Protein AF-A0A7W1WU98-F1 (afdb_monomer_lite)

Structure (mmCIF, N/CA/C/O backbone):
data_AF-A0A7W1WU98-F1
#
_entry.id   AF-A0A7W1WU98-F1
#
loop_
_atom_site.group_PDB
_atom_site.id
_atom_site.type_symbol
_atom_site.label_atom_id
_atom_site.label_alt_id
_atom_site.label_comp_id
_atom_site.label_asym_id
_atom_site.label_entity_id
_atom_site.label_seq_id
_atom_site.pdbx_PDB_ins_code
_atom_site.Cartn_x
_atom_site.Cartn_y
_atom_site.Cartn_z
_atom_site.occupancy
_atom_site.B_iso_or_equiv
_atom_site.auth_seq_id
_atom_site.auth_comp_id
_atom_site.auth_asym_id
_atom_site.auth_atom_id
_atom_site.pdbx_PDB_model_num
ATOM 1 N N . MET A 1 1 ? 16.648 2.953 0.160 1.00 48.97 1 MET A N 1
ATOM 2 C CA . MET A 1 1 ? 15.867 1.903 -0.540 1.00 48.97 1 MET A CA 1
ATOM 3 C C . MET A 1 1 ? 15.604 0.669 0.336 1.00 48.97 1 MET A C 1
ATOM 5 O O . MET A 1 1 ? 14.447 0.358 0.579 1.00 48.97 1 MET A O 1
ATOM 9 N N . ASN A 1 2 ? 16.635 0.008 0.887 1.00 55.31 2 ASN A N 1
ATOM 10 C CA . ASN A 1 2 ? 16.489 -1.228 1.687 1.00 55.31 2 ASN A CA 1
ATOM 11 C C . ASN A 1 2 ? 15.651 -1.099 2.977 1.00 55.31 2 ASN A C 1
ATOM 13 O O . ASN A 1 2 ? 15.046 -2.071 3.423 1.00 55.31 2 ASN A O 1
ATOM 17 N N . GLN A 1 3 ? 15.601 0.084 3.590 1.00 60.56 3 GLN A N 1
ATOM 18 C CA . GLN A 1 3 ? 14.834 0.300 4.821 1.00 60.56 3 GLN A CA 1
ATOM 19 C C . GLN A 1 3 ? 13.318 0.297 4.576 1.00 60.56 3 GLN A C 1
ATOM 21 O O . GLN A 1 3 ? 12.579 -0.255 5.381 1.00 60.56 3 GLN A O 1
ATOM 26 N N . TYR A 1 4 ? 12.864 0.814 3.431 1.00 58.22 4 TYR A N 1
ATOM 27 C CA . TYR A 1 4 ? 11.443 0.846 3.074 1.00 58.22 4 TYR A CA 1
ATOM 28 C C . TYR A 1 4 ? 10.906 -0.542 2.735 1.00 58.22 4 TYR A C 1
ATOM 30 O O . TYR A 1 4 ? 9.819 -0.890 3.178 1.00 58.22 4 TYR A O 1
ATOM 38 N N . LEU A 1 5 ? 11.702 -1.377 2.058 1.00 62.94 5 LEU A N 1
ATOM 39 C CA . LEU A 1 5 ? 11.369 -2.787 1.824 1.00 62.94 5 LEU A CA 1
ATOM 40 C C . LEU A 1 5 ? 11.168 -3.550 3.135 1.00 62.94 5 LEU A C 1
ATOM 42 O O . LEU A 1 5 ? 10.169 -4.243 3.301 1.00 62.94 5 LEU A O 1
ATOM 46 N N . LYS A 1 6 ? 12.060 -3.338 4.110 1.00 67.88 6 LYS A N 1
ATOM 47 C CA . LYS A 1 6 ? 11.910 -3.908 5.455 1.00 67.88 6 LYS A CA 1
ATOM 48 C C . LYS A 1 6 ? 10.635 -3.419 6.149 1.00 67.88 6 LYS A C 1
ATOM 50 O O . LYS A 1 6 ? 9.993 -4.207 6.840 1.00 67.88 6 LYS A O 1
ATOM 55 N N . THR A 1 7 ? 10.256 -2.154 5.967 1.00 65.81 7 THR A N 1
ATOM 56 C CA . THR A 1 7 ? 9.003 -1.606 6.509 1.00 65.81 7 THR A CA 1
ATOM 57 C C . THR A 1 7 ? 7.778 -2.247 5.856 1.00 65.81 7 THR A C 1
ATOM 59 O O . THR A 1 7 ? 6.885 -2.686 6.581 1.00 65.81 7 THR A O 1
ATOM 62 N N . ILE A 1 8 ? 7.759 -2.389 4.524 1.00 66.12 8 ILE A N 1
ATOM 63 C CA . ILE A 1 8 ? 6.663 -3.057 3.800 1.00 66.12 8 ILE A CA 1
ATOM 64 C C . ILE A 1 8 ? 6.530 -4.510 4.253 1.00 66.12 8 ILE A C 1
ATOM 66 O O . ILE A 1 8 ? 5.431 -4.931 4.596 1.00 66.12 8 ILE A O 1
ATOM 70 N N . ASP A 1 9 ? 7.628 -5.263 4.324 1.00 70.88 9 ASP A N 1
ATOM 71 C CA . ASP A 1 9 ? 7.592 -6.674 4.727 1.00 70.88 9 ASP A CA 1
ATOM 72 C C . ASP A 1 9 ? 7.166 -6.850 6.189 1.00 70.88 9 ASP A C 1
ATOM 74 O O . ASP A 1 9 ? 6.415 -7.771 6.525 1.00 70.88 9 ASP A O 1
ATOM 78 N N . LYS A 1 10 ? 7.608 -5.954 7.080 1.00 71.31 10 LYS A N 1
ATOM 79 C CA . LYS A 1 10 ? 7.176 -5.949 8.482 1.00 71.31 10 LYS A CA 1
ATOM 80 C C . LYS A 1 10 ? 5.673 -5.686 8.589 1.00 71.31 10 LYS A C 1
ATOM 82 O O . LYS A 1 10 ? 5.002 -6.349 9.377 1.00 71.31 10 LYS A O 1
ATOM 87 N N . MET A 1 11 ? 5.144 -4.753 7.802 1.00 68.44 11 MET A N 1
ATOM 88 C CA . MET A 1 11 ? 3.716 -4.427 7.788 1.00 68.44 11 MET A CA 1
ATOM 89 C C . MET A 1 11 ? 2.868 -5.507 7.107 1.00 68.44 11 MET A C 1
ATOM 91 O O . MET A 1 11 ? 1.811 -5.836 7.639 1.00 68.44 11 MET A O 1
ATOM 95 N N . ASP A 1 12 ? 3.354 -6.132 6.028 1.00 70.25 12 ASP A N 1
ATOM 96 C CA . ASP A 1 12 ? 2.701 -7.270 5.355 1.00 70.25 12 ASP A CA 1
ATOM 97 C C . ASP A 1 12 ? 2.481 -8.425 6.340 1.00 70.25 12 ASP A C 1
ATOM 99 O O . ASP A 1 12 ? 1.397 -9.000 6.405 1.00 70.25 12 ASP A O 1
ATOM 103 N N . ARG A 1 13 ? 3.478 -8.719 7.189 1.00 71.69 13 ARG A N 1
ATOM 104 C CA . ARG A 1 13 ? 3.355 -9.742 8.244 1.00 71.69 13 ARG A CA 1
ATOM 105 C C . ARG A 1 13 ? 2.309 -9.386 9.299 1.00 71.69 13 ARG A C 1
ATOM 107 O O . ARG A 1 13 ? 1.542 -10.253 9.706 1.00 71.69 13 ARG A O 1
ATOM 114 N N . VAL A 1 14 ? 2.276 -8.129 9.743 1.00 67.06 14 VAL A N 1
ATOM 115 C CA . VAL A 1 14 ? 1.304 -7.658 10.747 1.00 67.06 14 VAL A CA 1
ATOM 116 C C . VAL A 1 14 ? -0.118 -7.666 10.186 1.00 67.06 14 VAL A C 1
ATOM 118 O O . VAL A 1 14 ? -1.062 -7.969 10.905 1.00 67.06 14 VAL A O 1
ATOM 121 N N . LEU A 1 15 ? -0.292 -7.348 8.906 1.00 65.00 15 LEU A N 1
ATOM 122 C CA . LEU A 1 15 ? -1.616 -7.307 8.292 1.00 65.00 15 LEU A CA 1
ATOM 123 C C . LEU A 1 15 ? -2.118 -8.691 7.886 1.00 65.00 15 LEU A C 1
ATOM 125 O O . LEU A 1 15 ? -3.310 -8.946 8.034 1.00 65.00 15 LEU A O 1
ATOM 129 N N . LYS A 1 16 ? -1.240 -9.617 7.483 1.00 68.88 16 LYS A N 1
ATOM 130 C CA . LYS A 1 16 ? -1.605 -11.035 7.333 1.00 68.88 16 LYS A CA 1
ATOM 131 C C . LYS A 1 16 ? -2.104 -11.632 8.640 1.00 68.88 16 LYS A C 1
ATOM 133 O O . LYS A 1 16 ? -3.176 -12.226 8.649 1.00 68.88 16 LYS A O 1
ATOM 138 N N . SER A 1 17 ? -1.403 -11.392 9.749 1.00 65.12 17 SER A N 1
ATOM 139 C CA . SER A 1 17 ? -1.833 -11.931 11.042 1.00 65.12 17 SER A CA 1
ATOM 140 C C . SER A 1 17 ? -3.172 -11.360 11.517 1.00 65.12 17 SER A C 1
ATOM 142 O O . SER A 1 17 ? -3.920 -12.065 12.181 1.00 65.12 17 SER A O 1
ATOM 144 N N . LEU A 1 18 ? -3.518 -10.123 11.144 1.00 61.44 18 LEU A N 1
ATOM 145 C CA . LEU A 1 18 ? -4.833 -9.531 11.421 1.00 61.44 18 LEU A CA 1
ATOM 146 C C . LEU A 1 18 ? -5.954 -10.089 10.532 1.00 61.44 18 LEU A C 1
ATOM 148 O O . LEU A 1 18 ? -7.088 -10.191 10.989 1.00 61.44 18 LEU A O 1
ATOM 152 N N . VAL A 1 19 ? -5.650 -10.443 9.279 1.00 60.53 19 VAL A N 1
ATOM 153 C CA . VAL A 1 19 ? -6.604 -11.103 8.368 1.00 60.53 19 VAL A CA 1
ATOM 154 C C . VAL A 1 19 ? -6.867 -12.543 8.807 1.00 60.53 19 VAL A C 1
ATOM 156 O O . VAL A 1 19 ? -8.007 -12.988 8.782 1.00 60.53 19 VAL A O 1
ATOM 159 N N . GLU A 1 20 ? -5.826 -13.258 9.235 1.00 64.31 20 GLU A N 1
ATOM 160 C CA . GLU A 1 20 ? -5.926 -14.638 9.725 1.00 64.31 20 GLU A CA 1
ATOM 161 C C . GLU A 1 20 ? -6.596 -14.732 11.103 1.00 64.31 20 GLU A C 1
ATOM 163 O O . GLU A 1 20 ? -7.130 -15.782 11.453 1.00 64.31 20 GLU A O 1
ATOM 168 N N . ARG A 1 21 ? -6.559 -13.648 11.889 1.00 63.78 21 ARG A N 1
ATOM 169 C CA . ARG A 1 21 ? -7.081 -13.583 13.263 1.00 63.78 21 ARG A CA 1
ATOM 170 C C . ARG A 1 21 ? -7.931 -12.326 13.477 1.00 63.78 21 ARG A C 1
ATOM 172 O O . ARG A 1 21 ? -7.512 -11.406 14.193 1.00 63.78 21 ARG A O 1
ATOM 179 N N . PRO A 1 22 ? -9.117 -12.240 12.851 1.00 59.88 22 PRO A N 1
ATOM 180 C CA . PRO A 1 22 ? -9.988 -11.065 12.913 1.00 59.88 22 PRO A CA 1
ATOM 181 C C . PRO A 1 22 ? -10.465 -10.730 14.337 1.00 59.88 22 PRO A C 1
ATOM 183 O O . PRO A 1 22 ? -10.814 -9.590 14.631 1.00 59.88 22 PRO A O 1
ATOM 186 N N . GLU A 1 23 ? -10.429 -11.677 15.271 1.00 59.47 23 GLU A N 1
ATOM 187 C CA . GLU A 1 23 ? -10.672 -11.453 16.696 1.00 59.47 23 GLU A CA 1
ATOM 188 C C . GLU A 1 23 ? -9.631 -10.536 17.357 1.00 59.47 23 GLU A C 1
ATOM 190 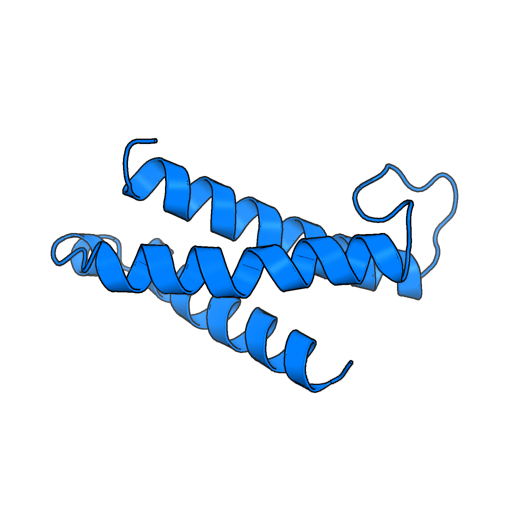O O . GLU A 1 23 ? -9.973 -9.792 18.278 1.00 59.47 23 GLU A O 1
ATOM 195 N N . LEU A 1 24 ? -8.390 -10.493 16.851 1.00 59.50 24 LEU A N 1
ATOM 196 C CA . LEU A 1 24 ? -7.378 -9.525 17.293 1.00 59.50 24 LEU A CA 1
ATOM 197 C C . LEU A 1 2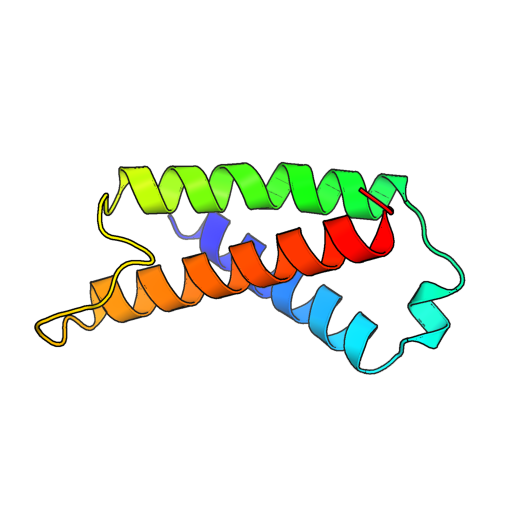4 ? -7.727 -8.099 16.850 1.00 59.50 24 LEU A C 1
ATOM 199 O O . LEU A 1 24 ? -7.325 -7.130 17.496 1.00 59.50 24 LEU A O 1
ATOM 203 N N . ALA A 1 25 ? -8.540 -7.968 15.800 1.00 58.50 25 ALA A N 1
ATOM 204 C CA . ALA A 1 25 ? -9.154 -6.715 15.401 1.00 58.50 25 ALA A CA 1
ATOM 205 C C . ALA A 1 25 ? -10.385 -6.358 16.253 1.00 58.50 25 ALA A C 1
ATOM 207 O O . ALA A 1 25 ? -11.072 -5.414 15.914 1.00 58.50 25 ALA A O 1
ATOM 208 N N . LYS A 1 26 ? -10.704 -7.037 17.364 1.00 55.47 26 LYS A N 1
ATOM 209 C CA . LYS A 1 26 ? -11.739 -6.548 18.303 1.00 55.47 26 LYS A CA 1
ATOM 210 C C . LYS A 1 26 ? -11.188 -5.536 19.313 1.00 55.47 26 LYS A C 1
ATOM 212 O O . LYS A 1 26 ? -11.923 -4.678 19.785 1.00 55.47 26 LYS A O 1
ATOM 217 N N . ASN A 1 27 ? -9.873 -5.542 19.541 1.00 58.59 27 ASN A N 1
ATOM 218 C CA . ASN A 1 27 ? -9.152 -4.551 20.348 1.00 58.59 27 ASN A CA 1
ATOM 219 C C . ASN A 1 27 ? -8.453 -3.515 19.452 1.00 58.59 27 ASN A C 1
ATOM 221 O O . ASN A 1 27 ? -7.243 -3.291 19.555 1.00 58.59 27 ASN A O 1
ATOM 225 N N . ILE A 1 28 ? -9.199 -2.914 18.516 1.00 63.47 28 ILE A N 1
ATOM 226 C CA . ILE A 1 28 ? -8.662 -1.974 17.519 1.00 63.47 28 ILE A CA 1
ATOM 227 C C . ILE A 1 28 ? -8.090 -0.750 18.221 1.00 63.47 28 ILE A C 1
ATOM 229 O O . ILE A 1 28 ? -8.788 0.221 18.512 1.00 63.47 28 ILE A O 1
ATOM 233 N N . ASN A 1 29 ? -6.776 -0.741 18.418 1.00 72.56 29 ASN A N 1
ATOM 234 C CA . ASN A 1 29 ? -6.064 0.479 18.734 1.00 72.56 29 ASN A CA 1
ATOM 235 C C . ASN A 1 29 ? -6.038 1.346 17.465 1.00 72.56 29 ASN A C 1
ATOM 237 O O . ASN A 1 29 ? -5.081 1.318 16.690 1.00 72.56 29 ASN A O 1
ATOM 241 N N . ARG A 1 30 ? -7.120 2.101 17.224 1.00 74.31 30 ARG A N 1
ATOM 242 C CA . ARG A 1 30 ? -7.286 2.997 16.063 1.00 74.31 30 ARG A CA 1
ATOM 243 C C . ARG A 1 30 ? -6.080 3.925 15.877 1.00 74.31 30 ARG A C 1
ATOM 245 O O . ARG A 1 30 ? -5.707 4.228 14.748 1.00 74.31 30 ARG A O 1
ATOM 252 N N . LYS A 1 31 ? -5.418 4.321 16.971 1.00 78.88 31 LYS A N 1
ATOM 253 C CA . LYS A 1 31 ? -4.178 5.115 16.948 1.00 78.88 31 LYS A CA 1
ATOM 254 C C . LYS A 1 31 ? -3.027 4.366 16.266 1.00 78.88 31 LYS A C 1
ATOM 256 O O . LYS A 1 31 ? -2.311 4.961 15.468 1.00 78.88 31 LYS A O 1
ATOM 261 N N . LYS A 1 32 ? -2.883 3.063 16.521 1.00 78.19 32 LYS A N 1
ATOM 262 C CA . LYS A 1 32 ? -1.863 2.201 15.901 1.00 78.19 32 LYS A CA 1
ATOM 263 C C . LYS A 1 32 ? -2.098 2.026 14.398 1.00 78.19 32 LYS A C 1
ATOM 265 O O . LYS A 1 32 ? -1.158 2.131 13.622 1.00 78.19 32 LYS A O 1
ATOM 270 N N . PHE A 1 33 ? -3.350 1.849 13.978 1.00 79.69 33 PHE A N 1
ATOM 271 C CA . PHE A 1 33 ? -3.695 1.772 12.553 1.00 79.69 33 PHE A CA 1
ATOM 272 C C . PHE A 1 33 ? -3.480 3.098 11.819 1.00 79.69 33 PHE A C 1
ATOM 274 O O . PHE A 1 33 ? -2.932 3.109 10.720 1.00 79.69 33 PHE A O 1
ATOM 281 N N . ARG A 1 34 ? -3.820 4.230 12.449 1.00 82.25 34 ARG A N 1
ATOM 282 C CA . ARG A 1 34 ? -3.482 5.559 11.916 1.00 82.25 34 ARG A CA 1
ATOM 283 C C . ARG A 1 34 ? -1.971 5.735 11.745 1.00 82.25 34 ARG A C 1
ATOM 285 O O . ARG A 1 34 ? -1.558 6.244 10.709 1.00 82.25 34 ARG A O 1
ATOM 292 N N . ALA A 1 35 ? -1.160 5.281 12.704 1.00 82.44 35 ALA A N 1
ATOM 293 C CA . ALA A 1 35 ? 0.299 5.305 12.579 1.00 82.44 35 ALA A CA 1
ATOM 294 C C . ALA A 1 35 ? 0.785 4.450 11.396 1.00 82.44 35 ALA A C 1
ATOM 296 O O . ALA A 1 35 ? 1.556 4.933 10.575 1.00 82.44 35 ALA A O 1
ATOM 297 N N . TYR A 1 36 ? 0.250 3.237 11.224 1.00 81.88 36 TYR A N 1
ATOM 298 C CA . TYR A 1 36 ? 0.578 2.401 10.064 1.00 81.88 36 TYR A CA 1
ATOM 299 C C . TYR A 1 36 ? 0.220 3.058 8.732 1.00 81.88 36 TYR A C 1
ATOM 301 O O . TYR A 1 36 ? 1.035 3.044 7.816 1.00 81.88 36 TYR A O 1
ATOM 309 N N . LYS A 1 37 ? -0.946 3.704 8.627 1.00 84.31 37 LYS A N 1
ATOM 310 C CA . LYS A 1 37 ? -1.301 4.480 7.430 1.00 84.31 37 LYS A CA 1
ATOM 311 C C . LYS A 1 37 ? -0.292 5.603 7.161 1.00 84.31 37 LYS A C 1
ATOM 313 O O . LYS A 1 37 ? 0.144 5.763 6.025 1.00 84.31 37 LYS A O 1
ATOM 318 N N . GLN A 1 38 ? 0.088 6.356 8.195 1.00 85.94 38 GLN A N 1
ATOM 319 C CA . GLN A 1 38 ? 1.070 7.443 8.085 1.00 85.94 38 GLN A CA 1
ATOM 320 C C . GLN A 1 38 ? 2.461 6.947 7.671 1.00 85.94 38 GLN A C 1
ATOM 322 O O . GLN A 1 38 ? 3.174 7.662 6.979 1.00 85.94 38 GLN A O 1
ATOM 327 N N . GLU A 1 39 ? 2.837 5.720 8.030 1.00 83.75 39 GLU A N 1
ATOM 328 C CA . GLU A 1 39 ? 4.098 5.111 7.593 1.00 83.75 39 GLU A CA 1
ATOM 329 C C . GLU A 1 39 ? 4.026 4.521 6.168 1.00 83.75 39 GLU A C 1
ATOM 331 O O . GLU A 1 39 ? 5.032 4.517 5.458 1.00 83.75 39 GLU A O 1
ATOM 336 N N . LEU A 1 40 ? 2.853 4.056 5.714 1.00 82.69 40 LEU A N 1
ATOM 337 C CA . LEU A 1 40 ? 2.656 3.479 4.373 1.00 82.69 40 LEU A CA 1
ATOM 338 C C . LEU A 1 40 ? 2.540 4.536 3.264 1.00 82.69 40 LEU A C 1
ATOM 340 O O . LEU A 1 40 ? 3.014 4.311 2.151 1.00 82.69 40 LEU A O 1
ATOM 344 N N . LEU A 1 41 ? 1.927 5.690 3.544 1.00 86.00 41 LEU A N 1
ATOM 345 C CA . LEU A 1 41 ? 1.743 6.762 2.555 1.00 86.00 41 LEU A CA 1
ATOM 346 C C . LEU A 1 41 ? 3.070 7.255 1.934 1.00 86.00 41 LEU A C 1
ATOM 348 O O . LEU A 1 41 ? 3.153 7.319 0.703 1.00 86.00 41 LEU A O 1
ATOM 352 N N . PRO A 1 42 ? 4.134 7.536 2.716 1.00 85.69 42 PRO A N 1
ATOM 353 C CA . PRO A 1 42 ? 5.438 7.901 2.171 1.00 85.69 42 PRO A CA 1
ATOM 354 C C . PRO A 1 42 ? 6.025 6.844 1.239 1.00 85.69 42 PRO A C 1
ATOM 356 O O . PRO A 1 42 ? 6.670 7.198 0.259 1.00 85.69 42 PRO A O 1
ATOM 359 N N . ILE A 1 43 ? 5.783 5.558 1.505 1.00 82.75 43 ILE A N 1
ATOM 360 C CA . ILE A 1 43 ? 6.293 4.459 0.680 1.00 82.75 43 ILE A CA 1
ATOM 361 C C . ILE A 1 43 ? 5.641 4.490 -0.705 1.00 82.75 43 ILE A C 1
ATOM 363 O O . ILE A 1 43 ? 6.343 4.408 -1.712 1.00 82.75 43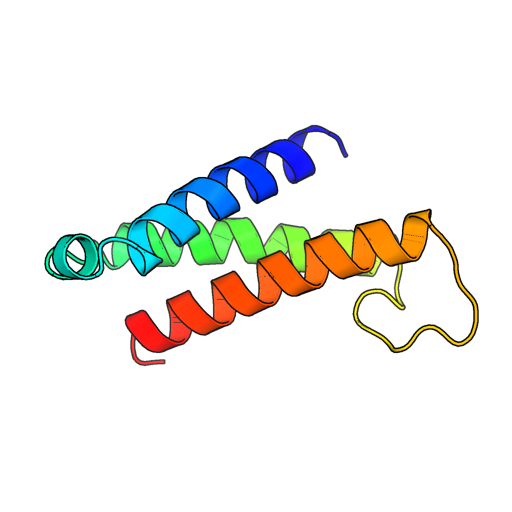 ILE A O 1
ATOM 367 N N . CYS A 1 44 ? 4.319 4.668 -0.769 1.00 85.81 44 CYS A N 1
ATOM 368 C CA . CYS A 1 44 ? 3.607 4.842 -2.037 1.00 85.81 44 CYS A CA 1
ATOM 369 C C . CYS A 1 44 ? 4.145 6.049 -2.819 1.00 85.81 44 CYS A C 1
ATOM 371 O O . CYS A 1 44 ? 4.412 5.937 -4.016 1.00 85.81 44 CYS A O 1
ATOM 373 N N . ASN A 1 45 ? 4.353 7.178 -2.135 1.00 87.00 45 ASN A N 1
ATOM 374 C CA . ASN A 1 45 ? 4.862 8.402 -2.753 1.00 87.00 45 ASN A CA 1
ATOM 375 C C . ASN A 1 45 ? 6.292 8.230 -3.282 1.00 87.00 45 ASN A C 1
ATOM 377 O O . ASN A 1 45 ? 6.585 8.627 -4.403 1.00 87.00 45 ASN A O 1
ATOM 381 N N . GLN A 1 46 ? 7.176 7.598 -2.511 1.00 83.06 46 GLN A N 1
ATOM 382 C CA . GLN A 1 46 ? 8.552 7.331 -2.931 1.00 83.06 46 GLN A CA 1
ATOM 383 C C . GLN A 1 46 ? 8.619 6.363 -4.109 1.00 83.06 46 GLN A C 1
ATOM 385 O O . GLN A 1 46 ? 9.412 6.569 -5.021 1.00 83.06 46 GLN A O 1
ATOM 390 N N . LEU A 1 47 ? 7.777 5.325 -4.126 1.00 83.94 47 LEU A N 1
ATOM 391 C CA . LEU A 1 47 ? 7.693 4.422 -5.272 1.00 83.94 47 LEU A CA 1
ATOM 392 C C . LEU A 1 47 ? 7.249 5.174 -6.532 1.00 83.94 47 LEU A C 1
ATOM 394 O O . LEU A 1 47 ? 7.858 4.966 -7.574 1.00 83.94 47 LEU A O 1
ATOM 398 N N . LYS A 1 48 ? 6.278 6.095 -6.424 1.00 87.00 48 LYS A N 1
ATOM 399 C CA . LYS A 1 48 ? 5.869 6.988 -7.526 1.00 87.00 48 LYS A CA 1
ATOM 400 C C . LYS A 1 48 ? 6.965 7.975 -7.947 1.00 87.00 48 LYS A C 1
ATOM 402 O O . LYS A 1 48 ? 7.015 8.350 -9.108 1.00 87.00 48 LYS A O 1
ATOM 407 N N . GLN A 1 49 ? 7.845 8.398 -7.040 1.00 87.06 49 GLN A N 1
ATOM 408 C CA . GLN A 1 49 ? 8.996 9.244 -7.387 1.00 87.06 49 GLN A CA 1
ATOM 409 C C . GLN A 1 49 ? 10.090 8.469 -8.130 1.00 87.06 49 GLN A C 1
ATOM 411 O O . GLN A 1 49 ? 10.691 9.001 -9.056 1.00 87.06 49 GLN A O 1
ATOM 416 N N . ILE A 1 50 ? 10.358 7.227 -7.715 1.00 83.44 50 ILE A N 1
ATOM 417 C CA . ILE A 1 50 ? 11.347 6.348 -8.356 1.00 83.44 50 ILE A CA 1
ATOM 418 C C . ILE A 1 50 ? 10.848 5.897 -9.730 1.00 83.44 50 ILE A C 1
ATOM 420 O O . ILE A 1 50 ? 11.619 5.827 -10.681 1.00 83.44 50 ILE A O 1
ATOM 424 N N . ASP A 1 51 ? 9.565 5.564 -9.813 1.00 86.38 51 ASP A N 1
ATOM 425 C CA . ASP A 1 51 ? 8.913 5.075 -11.015 1.00 86.38 51 ASP A CA 1
ATOM 426 C C . ASP A 1 51 ? 7.538 5.747 -11.132 1.00 86.38 51 ASP A C 1
ATOM 428 O O . ASP A 1 51 ? 6.570 5.305 -10.502 1.00 86.38 51 ASP A O 1
ATOM 432 N N . PRO A 1 52 ? 7.431 6.834 -11.919 1.00 89.62 52 PRO A N 1
ATOM 433 C CA . PRO A 1 52 ? 6.174 7.552 -12.117 1.00 89.62 52 PRO A CA 1
ATOM 434 C C . PRO A 1 52 ? 5.037 6.657 -12.608 1.00 89.62 52 PRO A C 1
ATOM 436 O O . PRO A 1 52 ? 3.881 6.907 -12.268 1.00 89.62 52 PRO A O 1
ATOM 439 N N . GLN A 1 53 ? 5.363 5.580 -13.326 1.00 89.69 53 GLN A N 1
ATOM 440 C CA . GLN A 1 53 ? 4.401 4.632 -13.876 1.00 89.69 53 GLN A CA 1
ATOM 441 C C . GLN A 1 53 ? 4.158 3.422 -12.953 1.00 89.69 53 GLN A C 1
ATOM 443 O O . GLN A 1 53 ? 3.568 2.414 -13.364 1.00 89.69 53 GLN A O 1
ATOM 448 N N . VAL A 1 54 ? 4.612 3.476 -11.694 1.00 89.00 54 VAL A N 1
ATOM 449 C CA . VAL A 1 54 ? 4.303 2.435 -10.711 1.00 89.00 54 VAL A CA 1
ATOM 450 C C . VAL A 1 54 ? 2.793 2.387 -10.450 1.00 89.00 54 VAL A C 1
ATOM 452 O O . VAL A 1 54 ? 2.123 3.416 -10.348 1.00 89.00 54 VAL A O 1
ATOM 455 N N . GLY A 1 55 ? 2.241 1.186 -10.335 1.00 85.69 55 GLY A N 1
ATOM 456 C CA . GLY A 1 55 ? 0.808 0.947 -10.184 1.00 85.69 55 GLY A CA 1
ATOM 457 C C . GLY A 1 55 ? 0.012 1.005 -11.491 1.00 85.69 55 GLY A C 1
ATOM 458 O O . GLY A 1 55 ? -1.194 0.780 -11.460 1.00 85.69 55 GLY A O 1
ATOM 459 N N . GLU A 1 56 ? 0.656 1.280 -12.626 1.00 90.00 56 GLU A N 1
ATOM 460 C CA . GLU A 1 56 ? 0.019 1.261 -13.946 1.00 90.00 56 GLU A CA 1
ATOM 461 C C . GLU A 1 56 ? 0.216 -0.092 -14.638 1.00 90.00 56 GLU A C 1
ATOM 463 O O . GLU A 1 56 ? 1.128 -0.861 -14.303 1.00 90.00 56 GLU A O 1
ATOM 468 N N . LEU A 1 57 ? -0.661 -0.376 -15.607 1.00 85.81 57 LEU A N 1
ATOM 469 C CA . LEU A 1 57 ? -0.532 -1.531 -16.490 1.00 85.81 57 LEU A CA 1
ATOM 470 C C . LEU A 1 57 ? 0.823 -1.480 -17.209 1.00 85.81 57 LEU A C 1
ATOM 472 O O . LEU A 1 57 ? 1.308 -0.418 -17.598 1.00 85.81 57 LEU A O 1
ATOM 476 N N . MET A 1 58 ? 1.454 -2.644 -17.326 1.00 84.50 58 MET A N 1
ATOM 477 C CA . MET A 1 58 ? 2.751 -2.789 -17.974 1.00 84.50 58 MET A CA 1
ATOM 478 C C . MET A 1 58 ? 2.540 -3.361 -19.371 1.00 84.50 58 MET A C 1
ATOM 480 O O . MET A 1 58 ? 2.082 -4.495 -19.495 1.00 84.50 58 MET A O 1
ATOM 484 N N . ASP A 1 59 ? 2.919 -2.606 -20.400 1.00 84.94 59 ASP A N 1
ATOM 485 C CA . ASP A 1 59 ? 2.846 -3.072 -21.792 1.00 84.94 59 ASP A CA 1
ATOM 486 C C . ASP A 1 59 ? 3.931 -4.112 -22.112 1.00 84.94 59 ASP A C 1
ATOM 488 O O . ASP A 1 59 ? 3.777 -4.946 -23.001 1.00 84.94 59 ASP A O 1
ATOM 492 N N . GLN A 1 60 ? 5.042 -4.077 -21.370 1.00 88.12 60 GLN A N 1
ATOM 493 C CA . GLN A 1 60 ? 6.157 -5.014 -21.481 1.00 88.12 60 GLN A CA 1
ATOM 494 C C . GLN A 1 60 ? 6.627 -5.442 -20.092 1.00 88.12 60 GLN A C 1
ATOM 496 O O . GLN A 1 60 ? 6.595 -4.663 -19.136 1.00 88.12 60 GLN A O 1
ATOM 501 N N . PHE A 1 61 ? 7.074 -6.693 -19.974 1.00 89.88 61 PHE A N 1
ATOM 502 C CA . PHE A 1 61 ? 7.558 -7.220 -18.704 1.00 89.88 61 PHE A CA 1
ATOM 503 C C . PHE A 1 61 ? 8.938 -6.647 -18.353 1.00 89.88 61 PHE A C 1
ATOM 505 O O . PHE A 1 61 ? 9.948 -7.016 -18.945 1.00 89.88 61 PHE A O 1
ATOM 512 N N . ASP A 1 62 ? 8.964 -5.784 -17.339 1.00 90.00 62 ASP A N 1
ATOM 513 C CA . ASP A 1 62 ? 10.167 -5.311 -16.654 1.00 90.00 62 ASP A CA 1
ATOM 514 C C . ASP A 1 62 ? 10.189 -5.901 -15.227 1.00 90.00 62 ASP A C 1
ATOM 516 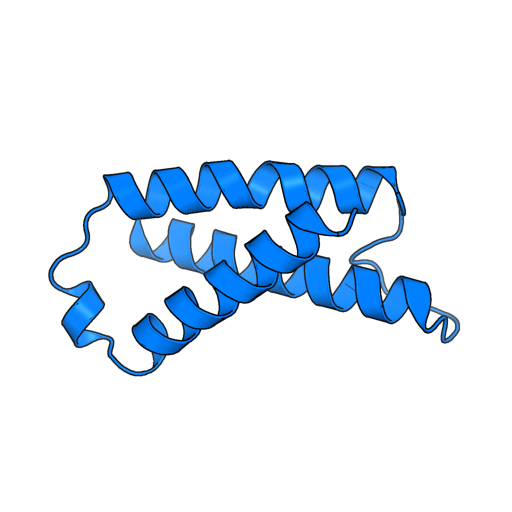O O . ASP A 1 62 ? 9.337 -5.546 -14.404 1.00 90.00 62 ASP A O 1
ATOM 520 N N . PRO A 1 63 ? 11.147 -6.785 -14.895 1.00 86.75 63 PRO A N 1
ATOM 521 C CA . PRO A 1 63 ? 11.248 -7.394 -13.570 1.00 86.75 63 PRO A CA 1
ATOM 522 C C . PRO A 1 63 ? 11.354 -6.388 -12.416 1.00 86.75 63 PRO A C 1
ATOM 524 O O . PRO A 1 63 ? 10.844 -6.640 -11.318 1.00 86.75 63 PRO A O 1
ATOM 527 N N . GLU A 1 64 ? 12.020 -5.253 -12.625 1.00 85.31 64 GLU A N 1
ATOM 528 C CA . GLU A 1 64 ? 12.192 -4.250 -11.582 1.00 85.31 64 GLU A CA 1
ATOM 529 C C . GLU A 1 64 ? 10.920 -3.434 -11.379 1.00 85.31 64 GLU A C 1
ATOM 531 O O . GLU A 1 64 ? 10.495 -3.238 -10.234 1.00 85.31 64 GLU A O 1
ATOM 536 N N . ARG A 1 65 ? 10.271 -3.013 -12.471 1.00 85.25 65 ARG A N 1
ATOM 537 C CA . ARG A 1 65 ? 8.963 -2.346 -12.405 1.00 85.25 65 ARG A CA 1
ATOM 538 C C . ARG A 1 65 ? 7.895 -3.268 -11.846 1.00 85.25 65 ARG A C 1
ATOM 540 O O . ARG A 1 65 ? 7.124 -2.839 -10.994 1.00 85.25 65 ARG A O 1
ATOM 547 N N . PHE A 1 66 ? 7.899 -4.546 -12.216 1.00 87.62 66 PHE A N 1
ATOM 548 C CA . PHE A 1 66 ? 7.012 -5.548 -11.630 1.00 87.62 66 PHE A CA 1
ATOM 549 C C . PHE A 1 66 ? 7.187 -5.619 -10.110 1.00 87.62 66 PHE A C 1
ATOM 551 O O . PHE A 1 66 ? 6.216 -5.572 -9.353 1.00 87.62 66 PHE A O 1
ATOM 558 N N . ARG A 1 67 ? 8.439 -5.667 -9.641 1.00 84.94 67 ARG A N 1
ATOM 559 C CA . ARG A 1 67 ? 8.749 -5.675 -8.211 1.00 84.94 67 ARG A CA 1
ATOM 560 C C . ARG A 1 67 ? 8.267 -4.390 -7.519 1.00 84.94 67 ARG A C 1
ATOM 562 O O . ARG A 1 67 ? 7.660 -4.480 -6.452 1.00 84.94 67 ARG A O 1
ATOM 569 N N . ARG A 1 68 ? 8.485 -3.210 -8.112 1.00 86.00 68 ARG A N 1
ATOM 570 C CA . ARG A 1 68 ? 7.979 -1.923 -7.587 1.00 86.00 68 ARG A CA 1
ATOM 571 C C . ARG A 1 68 ? 6.449 -1.886 -7.547 1.00 86.00 68 ARG A C 1
ATOM 573 O O . ARG A 1 68 ? 5.894 -1.524 -6.512 1.00 86.00 68 ARG A O 1
ATOM 580 N N . ASN A 1 69 ? 5.785 -2.341 -8.609 1.00 88.38 69 ASN A N 1
ATOM 581 C CA . ASN A 1 69 ? 4.331 -2.481 -8.697 1.00 88.38 69 ASN A CA 1
ATOM 582 C C . ASN A 1 69 ? 3.797 -3.381 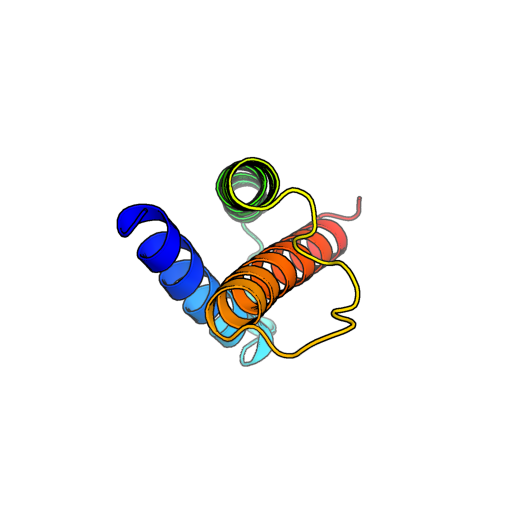-7.585 1.00 88.38 69 ASN A C 1
ATOM 584 O O . ASN A 1 69 ? 2.878 -2.991 -6.870 1.00 88.38 69 ASN A O 1
ATOM 588 N N . MET A 1 70 ? 4.413 -4.544 -7.365 1.00 86.50 70 MET A N 1
ATOM 589 C CA . MET A 1 70 ? 4.032 -5.451 -6.283 1.00 86.50 70 MET A CA 1
ATOM 590 C C . MET A 1 70 ? 4.090 -4.756 -4.913 1.00 86.50 70 MET A C 1
ATOM 592 O O . MET A 1 70 ? 3.148 -4.862 -4.128 1.00 86.50 70 MET A O 1
ATOM 596 N N . TYR A 1 71 ? 5.171 -4.028 -4.615 1.00 82.56 71 TYR A N 1
ATOM 597 C CA . TYR A 1 71 ? 5.301 -3.294 -3.353 1.00 82.56 71 TYR A CA 1
ATOM 598 C C . TYR A 1 71 ? 4.290 -2.151 -3.221 1.00 82.56 71 TYR A C 1
ATOM 600 O O . TYR A 1 71 ? 3.688 -1.990 -2.158 1.00 82.56 71 TYR A O 1
ATOM 608 N N . TYR A 1 72 ? 4.068 -1.400 -4.299 1.00 86.56 72 TYR A N 1
ATOM 609 C CA . TYR A 1 72 ? 3.099 -0.311 -4.347 1.00 86.56 72 TYR A CA 1
ATOM 610 C C . TYR A 1 72 ? 1.674 -0.817 -4.097 1.00 86.56 72 TYR A C 1
ATOM 612 O O . TYR A 1 72 ? 0.981 -0.309 -3.216 1.00 86.56 72 TYR A O 1
ATOM 620 N N . PHE A 1 73 ? 1.255 -1.869 -4.805 1.00 88.19 73 PHE A N 1
ATOM 621 C CA . PHE A 1 73 ? -0.075 -2.452 -4.644 1.00 88.19 73 PHE A CA 1
ATOM 622 C C . PHE A 1 73 ? -0.277 -3.054 -3.259 1.00 88.19 73 PHE A C 1
ATOM 624 O O . PHE A 1 73 ? -1.323 -2.829 -2.654 1.00 88.19 73 PHE A O 1
ATOM 631 N N . LYS A 1 74 ? 0.728 -3.749 -2.707 1.00 83.56 74 LYS A N 1
ATOM 632 C CA . LYS A 1 74 ? 0.668 -4.207 -1.313 1.00 83.56 74 LYS A CA 1
ATOM 633 C C . LYS A 1 74 ? 0.421 -3.034 -0.365 1.00 83.56 74 LYS A C 1
ATOM 635 O O . LYS A 1 74 ? -0.503 -3.099 0.438 1.00 83.56 74 LYS A O 1
ATOM 640 N N . ALA A 1 75 ? 1.199 -1.956 -0.471 1.00 84.06 75 ALA A N 1
ATOM 641 C CA . ALA A 1 75 ? 1.032 -0.782 0.383 1.00 84.06 75 ALA A CA 1
ATOM 642 C C . ALA A 1 75 ? -0.354 -0.130 0.229 1.00 84.06 75 ALA A C 1
ATOM 644 O O . ALA A 1 75 ? -0.990 0.176 1.237 1.00 84.06 75 ALA A O 1
ATOM 645 N N . ARG A 1 76 ? -0.860 0.009 -1.002 1.00 88.44 76 ARG A N 1
ATOM 646 C CA . ARG A 1 76 ? -2.204 0.538 -1.285 1.00 88.44 76 ARG A CA 1
ATOM 647 C C . ARG A 1 76 ? -3.316 -0.312 -0.681 1.00 88.44 76 ARG A C 1
ATOM 649 O O . ARG A 1 76 ? -4.100 0.213 0.098 1.00 88.44 76 ARG A O 1
ATOM 656 N N . VAL A 1 77 ? -3.315 -1.622 -0.927 1.00 86.94 77 VAL A N 1
ATOM 657 C CA . VAL A 1 77 ? -4.310 -2.545 -0.352 1.00 86.94 77 VAL A CA 1
ATOM 658 C C . VAL A 1 77 ? -4.297 -2.490 1.178 1.00 86.94 77 VAL A C 1
ATOM 660 O O . VAL A 1 77 ? -5.342 -2.560 1.822 1.00 86.94 77 VAL A O 1
ATOM 663 N N . MET A 1 78 ? -3.115 -2.364 1.785 1.00 83.12 78 MET A N 1
ATOM 664 C CA . MET A 1 78 ? -2.982 -2.216 3.234 1.00 83.12 78 MET A CA 1
ATOM 665 C C . MET A 1 78 ? -3.582 -0.895 3.741 1.00 83.12 78 MET A C 1
ATOM 667 O O . MET A 1 78 ? -4.271 -0.904 4.760 1.00 83.12 78 MET A O 1
ATOM 671 N N . ILE A 1 79 ? -3.371 0.219 3.032 1.00 86.50 79 ILE A N 1
ATOM 672 C CA . ILE A 1 79 ? -3.995 1.514 3.347 1.00 86.50 79 ILE A CA 1
ATOM 673 C C . ILE A 1 79 ? -5.520 1.419 3.241 1.00 86.50 79 ILE A C 1
ATOM 675 O O . ILE A 1 79 ? -6.197 1.796 4.194 1.00 86.50 79 ILE A O 1
ATOM 679 N N . ASP A 1 80 ? -6.046 0.860 2.152 1.00 86.44 80 ASP A N 1
ATOM 680 C CA . ASP A 1 80 ? -7.492 0.757 1.916 1.00 86.44 80 ASP A CA 1
ATOM 681 C C . ASP A 1 80 ? -8.172 -0.087 3.017 1.00 86.44 80 ASP A C 1
ATOM 683 O O . ASP A 1 80 ? -9.224 0.269 3.556 1.00 86.44 80 ASP A O 1
ATOM 687 N N . LYS A 1 81 ? -7.525 -1.181 3.452 1.00 80.69 81 LYS A N 1
ATOM 688 C CA . LYS A 1 81 ? -7.978 -1.984 4.603 1.00 80.69 81 LYS A CA 1
ATOM 689 C C . LYS A 1 81 ? -7.990 -1.184 5.903 1.00 80.69 81 LYS A C 1
ATOM 691 O O . LYS A 1 81 ? -8.919 -1.314 6.697 1.00 80.69 81 LYS A O 1
ATOM 696 N N . ILE A 1 82 ? -6.961 -0.371 6.141 1.00 81.94 82 ILE A N 1
ATOM 697 C CA . ILE A 1 82 ? -6.896 0.496 7.321 1.00 81.94 82 ILE A CA 1
ATOM 698 C C . ILE A 1 82 ? -8.017 1.541 7.285 1.00 81.94 82 ILE A C 1
ATOM 700 O O . ILE A 1 82 ? -8.643 1.776 8.314 1.00 81.94 82 ILE A O 1
ATOM 704 N N . GLU A 1 83 ? -8.284 2.155 6.133 1.00 85.56 83 GLU A N 1
ATOM 705 C CA . GLU A 1 83 ? -9.373 3.126 5.961 1.00 85.56 83 GLU A CA 1
ATOM 706 C C . GLU A 1 83 ? -10.735 2.489 6.244 1.00 85.56 83 GLU A C 1
ATOM 708 O O . GLU A 1 83 ? -11.475 3.000 7.087 1.00 85.56 83 GLU A O 1
ATOM 713 N N . THR A 1 84 ? -10.971 1.295 5.693 1.00 83.62 84 THR A N 1
ATOM 714 C CA . THR A 1 84 ? -12.169 0.483 5.965 1.00 83.62 84 THR A CA 1
ATOM 715 C C . THR A 1 84 ? -12.349 0.219 7.467 1.00 83.62 84 THR A C 1
ATOM 717 O O . THR A 1 84 ? -13.440 0.376 8.007 1.00 83.62 84 THR A O 1
ATOM 720 N N . ILE A 1 85 ? -11.271 -0.142 8.176 1.00 77.25 85 ILE A N 1
ATOM 721 C CA . ILE A 1 85 ? -11.292 -0.387 9.630 1.00 77.25 85 ILE A CA 1
ATOM 722 C C . ILE A 1 85 ? -11.563 0.898 10.431 1.00 77.25 85 ILE A C 1
ATOM 724 O O . ILE A 1 85 ? -12.187 0.864 11.496 1.00 77.25 85 ILE A O 1
ATOM 728 N N . LEU A 1 86 ? -11.045 2.035 9.966 1.00 79.31 86 LEU A N 1
ATOM 729 C CA . LEU A 1 86 ? -11.195 3.320 10.646 1.00 79.31 86 LEU A CA 1
ATOM 730 C C . LEU A 1 86 ? -12.560 3.976 10.392 1.00 79.31 86 LEU A C 1
ATOM 732 O O . LEU A 1 86 ? -12.925 4.846 11.184 1.00 79.31 86 LEU A O 1
ATOM 736 N N . GLY A 1 87 ? -13.309 3.529 9.379 1.00 73.19 87 GLY A N 1
ATOM 737 C CA . GLY A 1 87 ? -14.623 4.062 9.015 1.00 73.19 87 GLY A CA 1
ATOM 738 C C . GLY A 1 87 ? -14.554 5.389 8.256 1.00 73.19 87 GLY A C 1
ATOM 739 O O . GLY A 1 87 ? -15.440 6.220 8.440 1.00 73.19 87 GLY A O 1
ATOM 740 N N . ASN A 1 88 ? -13.485 5.593 7.478 1.00 56.56 88 A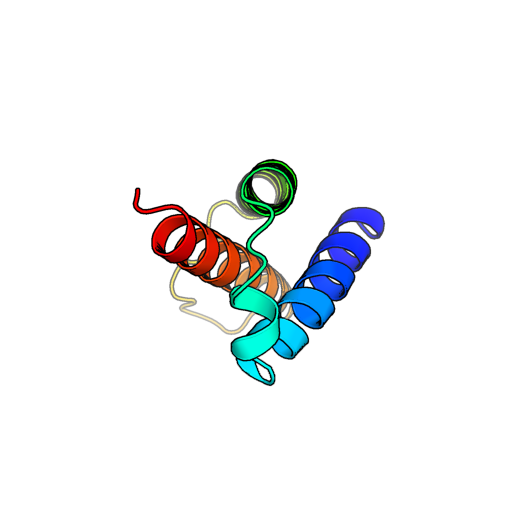SN A N 1
ATOM 741 C CA . ASN A 1 88 ? -13.338 6.717 6.548 1.00 56.56 88 ASN A CA 1
ATOM 742 C C . ASN A 1 88 ? -13.696 6.300 5.124 1.00 56.56 88 ASN A C 1
ATOM 744 O O . ASN A 1 88 ? -13.424 5.126 4.788 1.00 56.56 88 ASN A O 1
#

Sequence (88 aa):
MNQYLKTIDKMDRVLKSLVERPELAKNINRKKFRAYKQELLPICNQLKQIDPQVGELMDQFDPERFRRNMYYFKARVMIDKIETILGN

Organism: NCBI:txid1490290

pLDDT: mean 77.35, std 11.03, range [48.97, 90.0]

Radius of gyration: 14.0 Å; chains: 1; bounding box: 31×24×42 Å

Foldseek 3Di:
DVVLVVLLVVLLVVVVVCVVCVVVLVPDPLVVLVVLLVSLVVLLVVLCVVPVCQCHDDPDDDPVSVVSNVSNVSSVVSNVVSCVSNVD

Secondary structure (DSSP, 8-state):
-HHHHHHHHHHHHHHHHHHH-GGGGGS--HHHHHHHHHHHHHHHHHHHHH-TTTTSPPSS--HHHHHHHHHHHHHHHHHHHHHHHHT-